Protein AF-A0A392VFM2-F1 (afdb_monomer_lite)

Structure (mmCIF, N/CA/C/O backbone):
data_AF-A0A392VFM2-F1
#
_entry.id   AF-A0A392VFM2-F1
#
loop_
_atom_site.group_PDB
_atom_site.id
_atom_site.type_symbol
_atom_site.label_atom_id
_atom_site.label_alt_id
_atom_site.label_comp_id
_atom_site.label_asym_id
_atom_site.label_entity_id
_atom_site.label_seq_id
_atom_site.pdbx_PDB_ins_code
_atom_site.Cartn_x
_atom_site.Cartn_y
_atom_site.Cartn_z
_atom_site.occupancy
_atom_site.B_iso_or_equiv
_atom_site.auth_seq_id
_atom_site.auth_comp_id
_atom_site.auth_asym_id
_atom_site.auth_atom_id
_atom_site.pdbx_PDB_model_num
ATOM 1 N N . MET A 1 1 ? 18.722 10.165 -5.691 1.00 59.22 1 MET A N 1
ATOM 2 C CA . MET A 1 1 ? 17.961 8.921 -5.926 1.00 59.22 1 MET A CA 1
ATOM 3 C C . MET A 1 1 ? 18.818 8.011 -6.786 1.00 59.22 1 MET A C 1
ATOM 5 O O . MET A 1 1 ? 19.226 8.438 -7.858 1.00 59.22 1 MET A O 1
ATOM 9 N N . LYS A 1 2 ? 19.196 6.830 -6.285 1.00 81.00 2 LYS A N 1
ATOM 10 C CA . LYS A 1 2 ? 19.906 5.834 -7.098 1.00 81.00 2 LYS A CA 1
ATOM 11 C C . LYS A 1 2 ? 18.853 4.983 -7.793 1.00 81.00 2 LYS A C 1
ATOM 13 O O . LYS A 1 2 ? 17.969 4.463 -7.122 1.00 81.00 2 LYS A O 1
ATOM 18 N N . VAL A 1 3 ? 18.930 4.900 -9.114 1.00 81.94 3 VAL A N 1
ATOM 19 C CA . VAL A 1 3 ? 18.026 4.085 -9.927 1.00 81.94 3 VAL A CA 1
ATOM 20 C C . VAL A 1 3 ? 18.823 2.900 -10.435 1.00 81.94 3 VAL A C 1
ATOM 22 O O . VAL A 1 3 ? 19.920 3.068 -10.968 1.00 81.94 3 VAL A O 1
ATOM 25 N N . HIS A 1 4 ? 18.278 1.710 -10.235 1.00 84.88 4 HIS A N 1
ATOM 26 C CA . HIS A 1 4 ? 18.852 0.463 -10.710 1.00 84.88 4 HIS A CA 1
ATOM 27 C C . HIS A 1 4 ? 17.911 -0.105 -11.763 1.00 84.88 4 HIS A C 1
ATOM 29 O O . HIS A 1 4 ? 16.706 -0.148 -11.533 1.00 84.88 4 HIS A O 1
ATOM 35 N N . MET A 1 5 ? 18.458 -0.509 -12.908 1.00 91.31 5 MET A 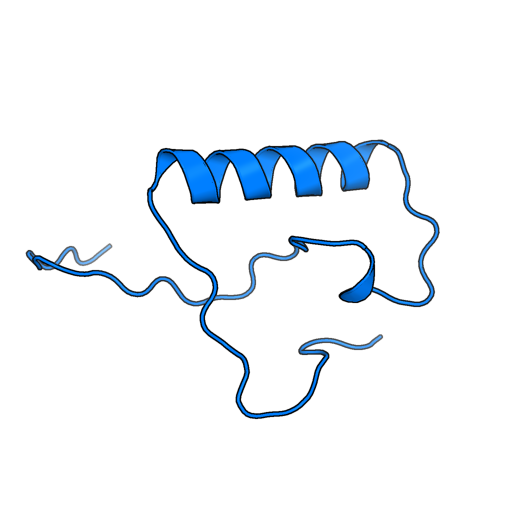N 1
ATOM 36 C CA . MET A 1 5 ? 17.676 -1.207 -13.925 1.00 91.31 5 MET A CA 1
ATOM 37 C C . MET A 1 5 ? 17.359 -2.608 -13.408 1.00 91.31 5 MET A C 1
ATOM 39 O O . MET A 1 5 ? 18.275 -3.363 -13.081 1.00 91.31 5 MET A O 1
ATOM 43 N N . ALA A 1 6 ? 16.075 -2.927 -13.310 1.00 88.94 6 ALA A N 1
ATOM 44 C CA . ALA A 1 6 ? 15.570 -4.235 -12.927 1.00 88.94 6 ALA A CA 1
ATOM 45 C C . ALA A 1 6 ? 14.281 -4.552 -13.696 1.00 88.94 6 ALA A C 1
ATOM 47 O O . ALA A 1 6 ? 13.527 -3.646 -14.058 1.00 88.94 6 ALA A O 1
ATOM 48 N N . ASP A 1 7 ? 14.020 -5.842 -13.899 1.00 90.88 7 ASP A N 1
ATOM 49 C CA . ASP A 1 7 ? 12.774 -6.325 -14.509 1.00 90.88 7 ASP A CA 1
ATOM 50 C C . ASP A 1 7 ? 11.611 -6.333 -13.502 1.00 90.88 7 ASP A C 1
ATOM 52 O O . ASP A 1 7 ? 10.440 -6.259 -13.877 1.00 90.88 7 ASP A O 1
ATOM 56 N N . HIS A 1 8 ? 11.934 -6.396 -12.206 1.00 90.44 8 HIS A N 1
ATOM 57 C CA . HIS A 1 8 ? 10.976 -6.425 -11.106 1.00 90.44 8 HIS A CA 1
ATOM 58 C C . HIS A 1 8 ? 11.409 -5.486 -9.984 1.00 90.44 8 HIS A C 1
ATOM 60 O O . HIS A 1 8 ? 12.587 -5.424 -9.626 1.00 90.44 8 HIS A O 1
ATOM 66 N N . TYR A 1 9 ? 10.434 -4.795 -9.395 1.00 90.50 9 TYR A N 1
ATOM 67 C CA . TYR A 1 9 ? 10.647 -3.857 -8.299 1.00 90.50 9 TYR A CA 1
ATOM 68 C C . TYR A 1 9 ? 9.761 -4.227 -7.113 1.00 90.50 9 TYR A C 1
ATOM 70 O O . TYR A 1 9 ? 8.608 -4.614 -7.281 1.00 90.50 9 TYR A O 1
ATOM 78 N N . CYS A 1 10 ? 10.308 -4.067 -5.911 1.00 91.81 10 CYS A N 1
ATOM 79 C CA . CYS A 1 10 ? 9.549 -4.083 -4.670 1.00 91.81 10 CYS A CA 1
ATOM 80 C C . CYS A 1 10 ? 9.630 -2.683 -4.061 1.00 91.81 10 CYS A C 1
ATOM 82 O O . CYS A 1 10 ? 10.728 -2.144 -3.901 1.00 91.81 10 CYS A O 1
ATOM 84 N N . ILE A 1 11 ? 8.477 -2.087 -3.764 1.00 92.12 11 ILE A N 1
ATOM 85 C CA . ILE A 1 11 ? 8.385 -0.760 -3.154 1.00 92.12 11 ILE A CA 1
ATOM 86 C C . ILE A 1 11 ? 8.000 -0.957 -1.693 1.00 92.12 11 ILE A C 1
ATOM 88 O O . ILE A 1 11 ? 6.992 -1.591 -1.398 1.00 92.12 11 ILE A O 1
ATOM 92 N N . LEU A 1 12 ? 8.811 -0.424 -0.780 1.00 92.25 12 LEU A N 1
ATOM 93 C CA . LEU A 1 12 ? 8.591 -0.527 0.660 1.00 92.25 12 LEU A CA 1
ATOM 94 C C . LEU A 1 12 ? 8.715 0.853 1.302 1.00 92.25 12 LEU A C 1
ATOM 96 O O . LEU A 1 12 ? 9.541 1.666 0.884 1.00 92.25 12 LEU A O 1
ATOM 100 N N . GLY A 1 13 ? 7.935 1.093 2.348 1.00 92.06 13 GLY A N 1
ATOM 101 C CA . GLY A 1 13 ? 7.974 2.330 3.114 1.00 92.06 13 GLY A CA 1
ATOM 102 C C . GLY A 1 13 ? 6.743 2.486 3.994 1.00 92.06 13 GLY A C 1
ATOM 103 O O . GLY A 1 13 ? 5.873 1.616 4.026 1.00 92.06 13 GLY A O 1
ATOM 104 N N . ASP A 1 14 ? 6.681 3.609 4.700 1.00 93.50 14 ASP A N 1
ATOM 105 C CA . ASP A 1 14 ? 5.442 4.069 5.314 1.00 93.50 14 ASP A CA 1
ATOM 106 C C . ASP A 1 14 ? 4.649 4.864 4.272 1.00 93.50 14 ASP A C 1
ATOM 108 O O . ASP A 1 14 ? 5.024 5.978 3.902 1.00 93.50 14 ASP A O 1
ATOM 112 N N . PHE A 1 15 ? 3.579 4.263 3.759 1.00 93.12 15 PHE A N 1
ATOM 113 C CA . PHE A 1 15 ? 2.697 4.910 2.791 1.00 93.12 15 PHE A CA 1
ATOM 114 C C . PHE A 1 15 ? 1.683 5.851 3.448 1.00 93.12 15 PHE A C 1
ATOM 116 O O . PHE A 1 15 ? 1.003 6.592 2.741 1.00 93.12 15 PHE A O 1
ATOM 123 N N . ASN A 1 16 ? 1.528 5.788 4.776 1.00 91.88 16 ASN A N 1
ATOM 124 C CA . ASN A 1 16 ? 0.509 6.499 5.554 1.00 91.88 16 ASN A CA 1
ATOM 125 C C . ASN A 1 16 ? -0.949 6.313 5.054 1.00 91.88 16 ASN A C 1
ATOM 127 O O . ASN A 1 16 ? -1.879 6.978 5.514 1.00 91.88 16 ASN A O 1
ATOM 131 N N . SER A 1 17 ? -1.161 5.358 4.150 1.00 93.00 17 SER A N 1
ATOM 132 C CA . SER A 1 17 ? -2.413 5.059 3.454 1.00 93.00 17 SER A CA 1
ATOM 133 C C . SER A 1 17 ? -2.818 3.613 3.740 1.00 93.00 17 SER A C 1
ATOM 135 O O . SER A 1 17 ? -1.989 2.798 4.144 1.00 93.00 17 SER A O 1
ATOM 137 N N . ILE A 1 18 ? -4.093 3.290 3.540 1.00 92.50 18 ILE A N 1
ATOM 138 C CA . ILE A 1 18 ? -4.618 1.918 3.620 1.00 92.50 18 ILE A CA 1
ATOM 139 C C . ILE A 1 18 ? -5.192 1.520 2.264 1.00 92.50 18 ILE A C 1
ATOM 141 O O . ILE A 1 18 ? -5.612 2.388 1.502 1.00 92.50 18 ILE A O 1
ATOM 145 N N . THR A 1 19 ? -5.252 0.225 1.968 1.00 92.31 19 THR A N 1
ATOM 146 C CA . THR A 1 19 ? -5.926 -0.293 0.764 1.00 92.31 19 THR A CA 1
ATOM 147 C C . THR A 1 19 ? -7.400 -0.576 1.036 1.00 92.31 19 THR A C 1
ATOM 149 O O . THR A 1 19 ? -8.256 -0.446 0.156 1.00 92.31 19 THR A O 1
ATOM 152 N N . ASN A 1 20 ? -7.723 -0.933 2.284 1.00 89.50 20 ASN A N 1
ATOM 153 C CA . ASN A 1 20 ? -9.068 -1.290 2.709 1.00 89.50 20 ASN A CA 1
ATOM 154 C C . ASN A 1 20 ? -9.360 -0.861 4.153 1.00 89.50 20 ASN A C 1
ATOM 156 O O . ASN A 1 20 ? -8.477 -0.712 4.993 1.00 89.50 20 ASN A O 1
ATOM 160 N N . ARG A 1 21 ? -10.651 -0.726 4.476 1.00 86.56 21 ARG A N 1
ATOM 161 C CA . ARG A 1 21 ? -11.110 -0.267 5.800 1.00 86.56 21 ARG A CA 1
ATOM 162 C C . ARG A 1 21 ? -10.695 -1.179 6.960 1.00 86.56 21 ARG A C 1
ATOM 164 O O . ARG A 1 21 ? -10.699 -0.728 8.097 1.00 86.56 21 ARG A O 1
ATOM 171 N N . GLY A 1 22 ? -10.371 -2.448 6.704 1.00 88.12 22 GLY A N 1
ATOM 172 C CA . GLY A 1 22 ? -10.002 -3.418 7.737 1.00 88.12 22 GLY A CA 1
ATOM 173 C C . GLY A 1 22 ? -8.584 -3.248 8.291 1.00 88.12 22 GLY A C 1
ATOM 174 O O . GLY A 1 22 ? -8.243 -3.925 9.267 1.00 88.12 22 GLY A O 1
ATOM 175 N N . GLU A 1 23 ? -7.781 -2.373 7.683 1.00 90.94 23 GLU A N 1
ATOM 176 C CA . GLU A 1 23 ? -6.386 -2.081 8.040 1.00 90.94 23 GLU A CA 1
ATOM 177 C C . GLU A 1 23 ? -6.243 -0.936 9.050 1.00 90.94 23 GLU A C 1
ATOM 179 O O . GLU A 1 23 ? -5.158 -0.727 9.589 1.00 90.94 23 GLU A O 1
ATOM 184 N N . ARG A 1 24 ? -7.332 -0.220 9.366 1.00 89.69 24 ARG A N 1
ATOM 185 C CA . ARG A 1 24 ? -7.340 0.858 10.364 1.00 89.69 24 ARG A CA 1
ATOM 186 C C . ARG A 1 24 ? -8.523 0.707 11.315 1.00 89.69 24 ARG A C 1
ATOM 188 O O . ARG A 1 24 ? -9.652 0.483 10.892 1.00 89.69 24 ARG A O 1
ATOM 195 N N . ILE A 1 25 ? -8.259 0.832 12.612 1.00 89.19 25 ILE A N 1
ATOM 196 C CA . ILE A 1 25 ? -9.261 0.717 13.679 1.00 89.19 25 ILE A CA 1
ATOM 197 C C . ILE A 1 25 ? -9.214 1.980 14.540 1.00 89.19 25 ILE A C 1
ATOM 199 O O . ILE A 1 25 ? -8.139 2.508 14.799 1.00 89.19 25 ILE A O 1
ATOM 203 N N . GLY A 1 26 ? -10.381 2.436 15.007 1.00 83.56 26 GLY A N 1
ATOM 204 C CA . GLY A 1 26 ? -10.490 3.473 16.041 1.00 83.56 26 GLY A CA 1
ATOM 205 C C . GLY A 1 26 ? -10.572 4.911 15.529 1.00 83.56 26 GLY A C 1
ATOM 206 O O . GLY A 1 26 ? -10.724 5.822 16.334 1.00 83.56 26 GLY A O 1
ATOM 207 N N . GLU A 1 27 ? -10.533 5.127 14.214 1.00 71.50 27 GLU A N 1
ATOM 208 C CA . GLU A 1 27 ? -10.575 6.46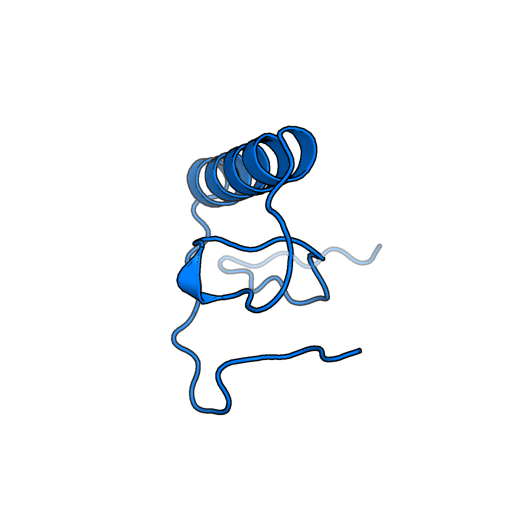6 13.628 1.00 71.50 27 GLU A CA 1
ATOM 209 C C . GLU A 1 27 ? -11.854 6.707 12.812 1.00 71.50 27 GLU A C 1
ATOM 211 O O . GLU A 1 27 ? -12.265 5.870 12.006 1.00 71.50 27 GLU A O 1
ATOM 216 N N . VAL A 1 28 ? -12.478 7.878 12.998 1.00 73.50 28 VAL A N 1
ATOM 217 C CA . VAL A 1 28 ? -13.588 8.329 12.148 1.00 73.50 28 VAL A CA 1
ATOM 218 C C . VAL A 1 28 ? -13.028 8.641 10.763 1.00 73.50 28 VAL A C 1
ATOM 220 O O . VAL A 1 28 ? -12.230 9.563 10.584 1.00 73.50 28 VAL A O 1
ATOM 223 N N . VAL A 1 29 ? -13.437 7.855 9.769 1.00 72.44 29 VAL A N 1
ATOM 224 C CA . VAL A 1 29 ? -12.995 8.036 8.385 1.00 72.44 29 VAL A CA 1
ATOM 225 C C . VAL A 1 29 ? -13.676 9.278 7.803 1.00 72.44 29 VAL A C 1
ATOM 227 O O . VAL A 1 29 ? -14.836 9.230 7.398 1.00 72.44 29 VAL A O 1
ATOM 230 N N . GLY A 1 30 ? -12.956 10.401 7.789 1.00 80.00 30 GLY A N 1
ATOM 231 C CA . GLY A 1 30 ? -13.355 11.615 7.077 1.00 80.00 30 GLY A CA 1
ATOM 232 C C . GLY A 1 30 ? -13.206 11.474 5.557 1.00 80.00 30 GLY A C 1
ATOM 233 O O . GLY A 1 30 ? -12.498 10.589 5.076 1.00 80.00 30 GLY A O 1
ATOM 234 N N . VAL A 1 31 ? -13.851 12.369 4.803 1.00 83.75 31 VAL A N 1
ATOM 235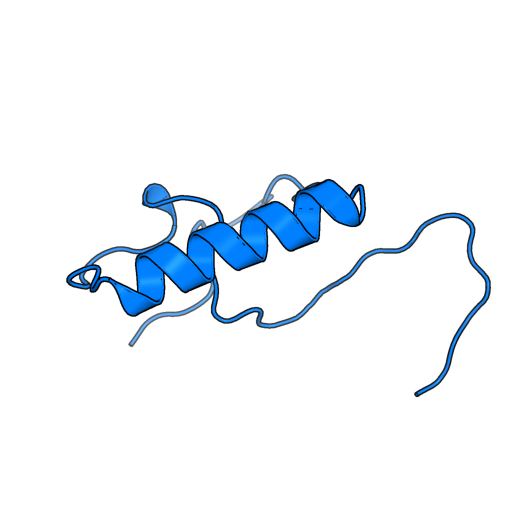 C CA . VAL A 1 31 ? -13.869 12.359 3.324 1.00 83.75 31 VAL A CA 1
ATOM 236 C C . VAL A 1 31 ? -12.458 12.370 2.730 1.00 83.75 31 VAL A C 1
ATOM 238 O O . VAL A 1 31 ? -12.179 11.597 1.819 1.00 83.75 31 VAL A O 1
ATOM 241 N N . GLU A 1 32 ? -11.546 13.165 3.293 1.00 84.19 32 GLU A N 1
ATOM 242 C CA . GLU A 1 32 ? -10.154 13.249 2.826 1.00 84.19 32 GLU A CA 1
ATOM 243 C C . GLU A 1 32 ? -9.446 11.888 2.844 1.00 84.19 32 GLU A C 1
ATOM 245 O O . GLU A 1 32 ? -8.756 11.540 1.892 1.00 84.19 32 GLU A O 1
ATOM 250 N N . ARG A 1 33 ? -9.677 11.065 3.876 1.00 85.12 33 ARG A N 1
ATOM 251 C CA . ARG A 1 33 ? -9.060 9.732 3.985 1.00 85.12 33 ARG A CA 1
ATOM 252 C C . ARG A 1 33 ? -9.676 8.700 3.051 1.00 85.12 33 ARG A C 1
ATOM 254 O O . ARG A 1 33 ? -9.009 7.733 2.684 1.00 85.12 33 ARG A O 1
ATOM 261 N N . VAL A 1 34 ? -10.944 8.882 2.683 1.00 89.06 34 VAL A N 1
ATOM 262 C CA . VAL A 1 34 ? -11.588 8.052 1.656 1.00 89.06 34 VAL A CA 1
ATOM 263 C C . VAL A 1 34 ? -10.956 8.338 0.300 1.00 89.06 34 VAL A C 1
ATOM 265 O O . VAL A 1 34 ? -10.610 7.400 -0.414 1.00 89.06 34 VAL A O 1
ATOM 268 N N . GLU A 1 35 ? -10.766 9.615 -0.030 1.00 92.94 35 GLU A N 1
ATOM 269 C CA . GLU A 1 35 ? -10.118 10.011 -1.280 1.00 92.94 35 GLU A CA 1
ATOM 270 C C . GLU A 1 35 ? -8.646 9.602 -1.322 1.00 92.94 35 GLU A C 1
ATOM 272 O O . GLU A 1 35 ? -8.198 9.102 -2.348 1.00 92.94 35 GLU A O 1
ATOM 277 N N . ASP A 1 36 ? -7.920 9.726 -0.211 1.00 93.38 36 ASP A N 1
ATOM 278 C CA . ASP A 1 36 ? -6.544 9.238 -0.073 1.00 93.38 36 ASP A CA 1
ATOM 279 C C . ASP A 1 36 ? -6.442 7.726 -0.343 1.00 93.38 36 ASP A C 1
ATOM 281 O O . ASP A 1 36 ? -5.726 7.302 -1.249 1.00 93.38 36 ASP A O 1
ATOM 285 N N . THR A 1 37 ? -7.278 6.918 0.325 1.00 94.12 37 THR A N 1
ATOM 286 C CA . THR A 1 37 ? -7.384 5.464 0.079 1.00 94.12 37 THR A CA 1
ATOM 287 C C . THR A 1 37 ? -7.698 5.162 -1.392 1.00 94.12 37 THR A C 1
ATOM 289 O O . THR A 1 37 ? -7.115 4.263 -1.999 1.00 94.12 37 THR A O 1
ATOM 292 N N . ARG A 1 38 ? -8.620 5.920 -2.000 1.00 95.81 38 ARG A N 1
ATOM 293 C CA . ARG A 1 38 ? -9.002 5.745 -3.408 1.00 95.81 38 ARG A CA 1
ATOM 294 C C . ARG A 1 38 ? -7.838 6.063 -4.345 1.00 95.81 38 ARG A C 1
ATOM 296 O O . ARG A 1 38 ? -7.588 5.298 -5.273 1.00 95.81 38 ARG A O 1
ATOM 303 N N . MET A 1 39 ? -7.143 7.176 -4.125 1.00 97.50 39 MET A N 1
ATOM 304 C CA . MET A 1 39 ? -5.987 7.574 -4.929 1.00 97.50 39 MET A CA 1
ATOM 305 C C . MET A 1 39 ? -4.835 6.582 -4.783 1.00 97.50 39 MET A C 1
ATOM 307 O O . MET A 1 39 ? -4.202 6.251 -5.784 1.00 97.50 39 MET A O 1
ATOM 311 N N . PHE A 1 40 ? -4.609 6.059 -3.577 1.00 96.62 40 PHE A N 1
ATOM 312 C CA . PHE A 1 40 ? -3.594 5.043 -3.328 1.00 96.62 40 PHE A CA 1
ATOM 313 C C . PHE A 1 40 ? -3.879 3.745 -4.096 1.00 96.62 40 PHE A C 1
ATOM 315 O O . PHE A 1 40 ? -3.000 3.240 -4.792 1.00 96.62 40 PHE A O 1
ATOM 322 N N . ASN A 1 41 ? -5.124 3.259 -4.076 1.00 96.56 41 ASN A N 1
ATOM 323 C CA . ASN A 1 41 ? -5.514 2.081 -4.858 1.00 96.56 41 ASN A CA 1
ATOM 324 C C . ASN A 1 41 ? -5.365 2.314 -6.375 1.00 96.56 41 ASN A C 1
ATOM 326 O O . ASN A 1 41 ? -4.811 1.469 -7.070 1.00 96.56 41 ASN A O 1
ATOM 330 N N . VAL A 1 42 ? -5.754 3.490 -6.886 1.00 98.00 42 VAL A N 1
ATOM 331 C CA . VAL A 1 42 ? -5.545 3.848 -8.306 1.00 98.00 42 VAL A CA 1
ATOM 332 C C . VAL A 1 42 ? -4.057 3.877 -8.670 1.00 98.00 42 VAL A C 1
ATOM 334 O O . VAL A 1 42 ? -3.679 3.463 -9.765 1.00 98.00 42 VAL A O 1
ATOM 337 N N . PHE A 1 43 ? -3.198 4.365 -7.772 1.00 96.19 43 PHE A N 1
ATOM 338 C CA . PHE A 1 43 ? -1.749 4.333 -7.961 1.00 96.19 43 PHE A CA 1
ATOM 339 C C . PHE A 1 43 ? -1.214 2.896 -8.039 1.00 96.19 43 PHE A C 1
ATOM 341 O O . PHE A 1 43 ? -0.422 2.605 -8.939 1.00 96.19 43 PHE A O 1
ATOM 348 N N . MET A 1 44 ? -1.658 2.008 -7.145 1.00 96.00 44 MET A N 1
ATOM 349 C CA . MET A 1 44 ? -1.275 0.593 -7.154 1.00 96.00 44 MET A CA 1
ATOM 350 C C . MET A 1 44 ? -1.682 -0.079 -8.472 1.00 96.00 44 MET A C 1
ATOM 352 O O . MET A 1 44 ? -0.827 -0.662 -9.144 1.00 96.00 44 MET A O 1
ATOM 356 N N . ASP A 1 45 ? -2.939 0.103 -8.889 1.00 96.94 45 ASP A N 1
ATOM 357 C CA . ASP A 1 45 ? -3.495 -0.470 -10.120 1.00 96.94 45 ASP A CA 1
ATOM 358 C C . ASP A 1 45 ? -2.752 0.021 -11.371 1.00 96.94 45 ASP A C 1
ATOM 360 O O . ASP A 1 45 ? -2.294 -0.777 -12.190 1.00 96.94 45 ASP A O 1
ATOM 364 N N . ASN A 1 46 ? -2.569 1.340 -11.506 1.00 97.62 46 ASN A N 1
ATOM 365 C CA . ASN A 1 46 ? -1.885 1.935 -12.659 1.00 97.62 46 ASN A CA 1
ATOM 366 C C . ASN A 1 46 ? -0.403 1.548 -12.741 1.00 97.62 46 ASN A C 1
ATOM 368 O O . ASN A 1 46 ? 0.181 1.579 -13.824 1.00 97.62 46 ASN A O 1
ATOM 372 N N . SER A 1 47 ? 0.207 1.205 -11.606 1.00 94.12 47 SER A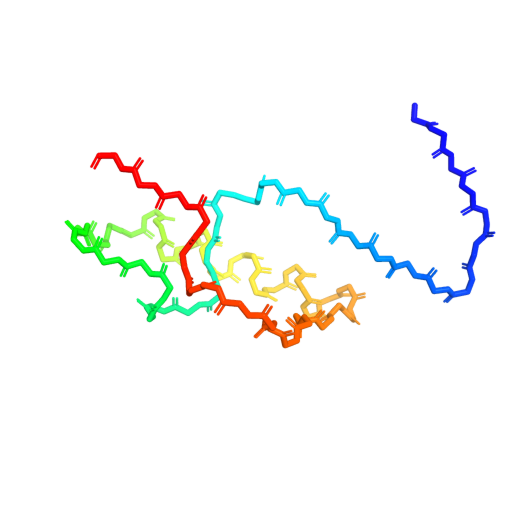 N 1
ATOM 373 C CA . SER A 1 47 ? 1.610 0.792 -11.532 1.00 94.12 47 SER A CA 1
ATOM 374 C C . SER A 1 47 ? 1.793 -0.721 -11.696 1.00 94.12 47 SER A C 1
ATOM 376 O O . SER A 1 47 ? 2.931 -1.185 -11.746 1.00 94.12 47 SER A O 1
ATOM 378 N N . GLY A 1 48 ? 0.703 -1.498 -11.759 1.00 94.25 48 GLY A N 1
ATOM 379 C CA . GLY A 1 48 ? 0.755 -2.962 -11.773 1.00 94.25 48 GLY A CA 1
ATOM 380 C C . GLY A 1 48 ? 1.346 -3.557 -10.490 1.00 94.25 48 GLY A C 1
ATOM 381 O O . GLY A 1 48 ? 1.904 -4.655 -10.519 1.00 94.25 48 GLY A O 1
ATOM 382 N N . LEU A 1 49 ? 1.275 -2.818 -9.379 1.00 94.56 49 LEU A N 1
ATOM 383 C CA . LEU A 1 49 ? 1.782 -3.261 -8.087 1.00 94.56 49 LEU A CA 1
ATOM 384 C C . LEU A 1 49 ? 0.761 -4.172 -7.419 1.00 94.56 49 LEU A C 1
ATOM 386 O O . LEU A 1 49 ? -0.443 -3.936 -7.470 1.00 94.56 49 LEU A O 1
ATOM 390 N N . ILE A 1 50 ? 1.267 -5.191 -6.739 1.00 93.94 50 ILE A N 1
ATOM 391 C CA . ILE A 1 50 ? 0.463 -6.067 -5.895 1.00 93.94 50 ILE A CA 1
ATOM 392 C C . ILE A 1 50 ? 0.907 -5.895 -4.450 1.00 93.94 50 ILE A C 1
ATOM 394 O O . ILE A 1 50 ? 2.103 -5.778 -4.175 1.00 93.94 50 ILE A O 1
ATOM 398 N N . ASP A 1 51 ? -0.055 -5.890 -3.533 1.00 91.75 51 ASP A N 1
ATOM 399 C CA . ASP A 1 51 ? 0.260 -5.978 -2.114 1.00 91.75 51 ASP A CA 1
ATOM 400 C C . ASP A 1 51 ? 0.674 -7.414 -1.771 1.00 91.75 51 ASP A C 1
ATOM 402 O O . ASP A 1 51 ? 0.016 -8.387 -2.160 1.00 91.75 51 ASP A O 1
ATOM 406 N N . LEU A 1 52 ? 1.806 -7.554 -1.088 1.00 90.19 52 LEU A N 1
ATOM 407 C CA . LEU A 1 52 ? 2.363 -8.859 -0.760 1.00 90.19 52 LEU A CA 1
ATOM 408 C C . LEU A 1 52 ? 1.688 -9.402 0.508 1.00 90.19 52 LEU A C 1
ATOM 410 O O . LEU A 1 52 ? 1.569 -8.672 1.492 1.00 90.19 52 LEU A O 1
ATOM 414 N N . PRO A 1 53 ? 1.302 -10.693 0.551 1.00 84.88 53 PRO A N 1
ATOM 415 C CA . PRO A 1 53 ? 0.683 -11.271 1.737 1.00 84.88 53 PRO A CA 1
ATOM 416 C C . PRO A 1 53 ? 1.562 -11.093 2.979 1.00 84.88 53 PRO A C 1
ATOM 418 O O . PRO A 1 53 ? 2.696 -11.579 3.034 1.00 84.88 53 PRO A O 1
ATOM 421 N N . LEU A 1 54 ? 1.024 -10.429 4.002 1.00 78.56 54 LEU A N 1
A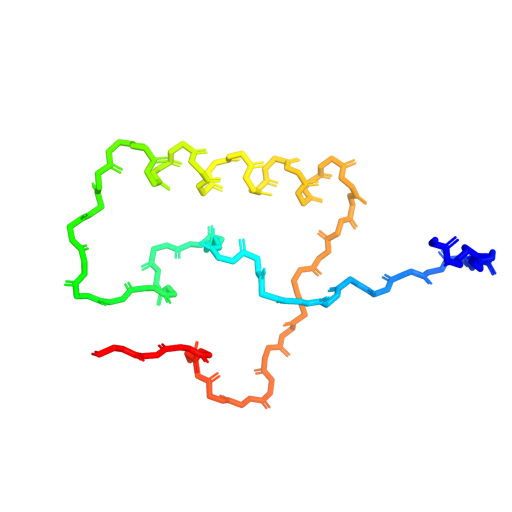TOM 422 C CA . LEU A 1 54 ? 1.719 -10.251 5.271 1.00 78.56 54 LEU A CA 1
ATOM 423 C C . LEU A 1 54 ? 1.861 -11.595 5.993 1.00 78.56 54 LEU A C 1
ATOM 425 O O . LEU A 1 54 ? 0.883 -12.203 6.427 1.00 78.56 54 LEU A O 1
ATOM 429 N N . MET A 1 55 ? 3.101 -12.02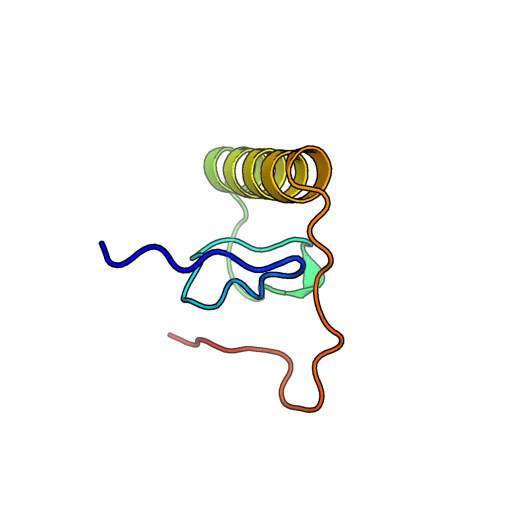7 6.199 1.00 79.25 55 MET A N 1
ATOM 430 C CA . MET A 1 55 ? 3.439 -13.107 7.127 1.00 79.25 55 MET A CA 1
ATOM 431 C C . MET A 1 55 ? 3.759 -12.489 8.495 1.00 79.25 55 MET A C 1
ATOM 433 O O . MET A 1 55 ? 4.924 -12.309 8.843 1.00 79.25 55 MET A O 1
ATOM 437 N N . GLY A 1 56 ? 2.740 -12.078 9.260 1.00 82.19 56 GLY A N 1
ATOM 438 C CA . GLY A 1 56 ? 2.984 -11.432 10.555 1.00 82.19 56 GLY A CA 1
ATOM 439 C C . GLY A 1 56 ? 1.796 -10.716 11.195 1.00 82.19 56 GLY A C 1
ATOM 440 O O . GLY A 1 56 ? 0.648 -11.147 11.101 1.00 82.19 56 GLY A O 1
ATOM 441 N N . ARG A 1 57 ? 2.097 -9.633 11.924 1.00 87.31 57 ARG A N 1
ATOM 442 C CA . ARG A 1 57 ? 1.091 -8.809 12.611 1.00 87.31 57 ARG A CA 1
ATOM 443 C C . ARG A 1 57 ? 0.297 -7.982 11.601 1.00 87.31 57 ARG A C 1
ATOM 445 O O . ARG A 1 57 ? 0.844 -7.517 10.611 1.00 87.31 57 ARG A O 1
ATOM 452 N N . LYS A 1 58 ? -0.982 -7.755 11.910 1.00 88.31 58 LYS A N 1
ATOM 453 C CA . LYS A 1 58 ? -1.931 -7.057 11.032 1.00 88.31 58 LYS A CA 1
ATOM 454 C C . LYS A 1 58 ? -1.711 -5.539 10.932 1.00 88.31 58 LYS A C 1
ATOM 456 O O . LYS A 1 58 ? -2.100 -4.946 9.937 1.00 88.31 58 LYS A O 1
ATOM 461 N N . PHE A 1 59 ? -1.120 -4.913 11.949 1.00 91.00 59 PHE A N 1
ATOM 462 C CA . PHE A 1 59 ? -0.943 -3.459 12.017 1.00 91.00 59 PHE A CA 1
ATOM 463 C C . PHE A 1 59 ? 0.535 -3.105 12.168 1.00 91.00 59 PHE A C 1
ATOM 465 O O . PHE A 1 59 ? 1.253 -3.761 12.928 1.00 91.00 59 PHE A O 1
ATOM 472 N N . THR A 1 60 ? 0.970 -2.060 11.465 1.00 91.81 60 THR A N 1
ATOM 473 C CA . THR A 1 60 ? 2.353 -1.555 11.475 1.00 91.81 60 THR A CA 1
ATOM 474 C C . THR A 1 60 ? 2.542 -0.316 12.354 1.00 91.81 60 THR A C 1
ATOM 476 O O . THR A 1 60 ? 3.675 -0.003 12.713 1.00 91.81 60 THR A O 1
ATOM 479 N N . TRP A 1 61 ? 1.454 0.356 12.749 1.00 91.50 61 TRP A N 1
ATOM 480 C CA . TRP A 1 61 ? 1.470 1.581 13.553 1.00 91.50 61 TRP A CA 1
ATOM 481 C C . TRP A 1 61 ? 0.355 1.590 14.609 1.00 91.50 61 TRP A C 1
ATOM 483 O O . TRP A 1 61 ? -0.735 1.067 14.368 1.00 91.50 61 TRP A O 1
ATOM 493 N N . ALA A 1 62 ? 0.624 2.200 15.766 1.00 89.62 62 ALA A N 1
ATOM 494 C CA . ALA A 1 62 ? -0.346 2.466 16.829 1.00 89.62 62 ALA A CA 1
ATOM 495 C C . ALA A 1 62 ? -0.015 3.800 17.520 1.00 89.62 62 ALA A C 1
ATOM 497 O O . ALA A 1 62 ? 1.161 4.149 17.629 1.00 89.62 62 ALA A O 1
ATOM 498 N N . GLN A 1 63 ? -1.044 4.512 17.992 1.00 79.31 63 GLN A N 1
ATOM 499 C CA . GLN A 1 63 ? -0.941 5.753 18.768 1.00 79.31 63 GLN A CA 1
ATOM 500 C C . GLN A 1 63 ? -1.693 5.615 20.091 1.00 79.31 63 GLN A C 1
ATOM 502 O O . GLN A 1 63 ? -2.748 4.938 20.085 1.00 79.31 63 GLN A O 1
#

Sequence (63 aa):
MKVHMADHYCILGDFNSITNRGERIGEVVGVERVEDTRMFNVFMDNSGLIDLPLMGRKFTWAQ

Radius of gyration: 13.9 Å; chains: 1; bounding box: 34×26×33 Å

Secondary structure (DSSP, 8-state):
------S-----S-----SSGGG--S----HHHHHHHHHHHHHHHHTT--PPPPSS-S-S---

Foldseek 3Di:
DDDDDDPDDDDDDPPVADLDPVLDPDDDDDPVNVVRNVVVNVVCVVVVHDDDDDPDDSYDDDD

InterPro domains:
  IPR036691 Endonuclease/exonuclease/phosphatase superfamily [SSF56219] (7-61)

Organism: NCBI:txid97028

pLDDT: mean 88.81, std 7.21, range [59.22, 98.0]